Protein AF-A0A1Y4S2B9-F1 (afdb_monomer)

Secondary structure (DSSP, 8-state):
------------PPPPSS---S-SSGGGSPPTTS--TTS-----------SS----B-SSSS--B-B-TTS-B---HHHHHHHHHHHHHHHHTS---TT--GGGGGGSS--

pLDDT: mean 74.62, std 17.74, range [35.78, 95.5]

Radius of gyration: 21.77 Å; Cα contacts (8 Å, |Δi|>4): 31; chains: 1; bounding box: 49×59×49 Å

Mean predicted aligned error: 14.31 Å

Solvent-accessible surface area (backbone atoms only — not comparable to full-atom values): 8040 Å² total; per-residue (Å²): 138,83,76,85,75,84,72,75,90,68,81,77,76,75,77,71,90,71,82,81,80,88,60,97,47,83,86,65,57,80,60,91,92,57,86,59,86,91,48,98,74,84,84,87,88,81,88,88,79,79,91,58,95,82,86,52,65,62,79,50,97,74,73,43,74,21,56,46,99,87,68,46,81,51,82,54,69,67,55,56,51,48,55,53,51,53,53,48,54,62,59,63,71,49,83,80,65,86,87,72,54,80,74,62,59,64,70,74,69,68,136

Foldseek 3Di:
DDDDDDDDPDPPLDDPPDDDDPDPDPVPPDDPVDDDPVDDDDDDDDDDDDPDDDADFPPDPPTDADADPVRDRDDDPVNVCVVVVVVCVVVVSPDPDPPDDPVVVVVVDDD

Structure (mmCIF, N/CA/C/O backbone):
data_AF-A0A1Y4S2B9-F1
#
_entry.id   AF-A0A1Y4S2B9-F1
#
loop_
_atom_site.group_PDB
_atom_site.id
_atom_site.type_symbol
_atom_site.label_atom_id
_atom_site.label_alt_id
_atom_site.label_comp_id
_atom_site.label_asym_id
_atom_site.label_entity_id
_atom_site.label_seq_id
_atom_site.pdbx_PDB_ins_code
_atom_site.Cartn_x
_atom_site.Cartn_y
_atom_site.Cartn_z
_atom_site.occupancy
_atom_site.B_iso_or_equiv
_atom_site.auth_seq_id
_atom_site.auth_comp_id
_atom_site.auth_asym_id
_atom_site.auth_atom_id
_atom_site.pdbx_PDB_model_num
ATOM 1 N N . MET A 1 1 ? 25.518 34.462 19.217 1.00 42.25 1 MET A N 1
ATOM 2 C CA . MET A 1 1 ? 24.514 34.157 18.175 1.00 42.25 1 MET A CA 1
ATOM 3 C C . MET A 1 1 ? 24.950 32.880 17.486 1.00 42.25 1 MET A C 1
ATOM 5 O O . MET A 1 1 ? 25.714 32.924 16.532 1.00 42.25 1 MET A O 1
ATOM 9 N N . GLU A 1 2 ? 24.566 31.741 18.050 1.00 49.06 2 GLU A N 1
ATOM 10 C CA . GLU A 1 2 ? 24.946 30.425 17.543 1.00 49.06 2 GLU A CA 1
ATOM 11 C C . GLU A 1 2 ? 23.829 29.959 16.605 1.00 49.06 2 GLU A C 1
ATOM 13 O O . GLU A 1 2 ? 22.688 29.759 17.018 1.00 49.06 2 GLU A O 1
ATOM 18 N N . GLY A 1 3 ? 24.124 29.967 15.304 1.00 51.44 3 GLY A N 1
ATOM 19 C CA . GLY A 1 3 ? 23.150 29.717 14.250 1.00 51.44 3 GLY A CA 1
ATOM 20 C C . GLY A 1 3 ? 22.665 28.272 14.276 1.00 51.44 3 GLY A C 1
ATOM 21 O O . GLY A 1 3 ? 23.464 27.341 14.196 1.00 51.44 3 GLY A O 1
ATOM 22 N N . ASN A 1 4 ? 21.345 28.104 14.349 1.00 52.84 4 ASN A N 1
ATOM 23 C CA . ASN A 1 4 ? 20.654 26.825 14.229 1.00 52.84 4 ASN A CA 1
ATOM 24 C C . ASN A 1 4 ? 21.011 26.172 12.882 1.00 52.84 4 ASN A C 1
ATOM 26 O O . ASN A 1 4 ? 20.459 26.513 11.834 1.00 52.84 4 ASN A O 1
ATOM 30 N N . LYS A 1 5 ? 21.979 25.251 12.891 1.00 60.34 5 LYS A N 1
ATOM 31 C CA . LYS A 1 5 ? 22.381 24.500 11.701 1.00 60.34 5 LYS A CA 1
ATOM 32 C C . LYS A 1 5 ? 21.291 23.469 11.420 1.00 60.34 5 LYS A C 1
ATOM 34 O O . LYS A 1 5 ? 21.213 22.446 12.096 1.00 60.34 5 LYS A O 1
ATOM 39 N N . ALA A 1 6 ? 20.440 23.751 10.437 1.00 54.84 6 ALA A N 1
ATOM 40 C CA . ALA A 1 6 ? 19.442 22.808 9.956 1.00 54.84 6 ALA A CA 1
ATOM 41 C C . ALA A 1 6 ? 20.143 21.518 9.494 1.00 54.84 6 ALA A C 1
ATOM 43 O O . ALA A 1 6 ? 20.835 21.497 8.478 1.00 54.84 6 ALA A O 1
ATOM 44 N N . ARG A 1 7 ? 20.002 20.440 10.270 1.00 56.47 7 ARG A N 1
ATOM 45 C CA . ARG A 1 7 ? 20.363 19.088 9.840 1.00 56.47 7 ARG A CA 1
ATOM 46 C C . ARG A 1 7 ? 19.114 18.479 9.230 1.00 56.47 7 ARG A C 1
ATOM 48 O O . ARG A 1 7 ? 18.169 18.188 9.955 1.00 56.47 7 ARG A O 1
ATOM 55 N N . ALA A 1 8 ? 19.096 18.308 7.911 1.00 52.16 8 ALA A N 1
ATOM 56 C CA . ALA A 1 8 ? 18.088 17.461 7.292 1.00 52.16 8 ALA A CA 1
ATOM 57 C C . ALA A 1 8 ? 18.306 16.026 7.820 1.00 52.16 8 ALA A C 1
ATOM 59 O O . ALA A 1 8 ? 19.395 15.486 7.630 1.00 52.16 8 ALA A O 1
ATOM 60 N N . PRO A 1 9 ? 17.325 15.408 8.502 1.00 57.53 9 PRO A N 1
ATOM 61 C CA . PRO A 1 9 ? 17.451 14.056 9.056 1.00 57.53 9 PRO A CA 1
ATOM 62 C C . PRO A 1 9 ? 17.440 12.961 7.976 1.00 57.53 9 PRO A C 1
ATOM 64 O O . PRO A 1 9 ? 17.541 11.779 8.288 1.00 57.53 9 PRO A O 1
ATOM 67 N N . TYR A 1 10 ? 17.308 13.347 6.705 1.00 52.84 10 TYR A N 1
ATOM 68 C CA . TYR A 1 10 ? 17.315 12.435 5.575 1.00 52.84 10 TYR A CA 1
ATOM 69 C C . TYR A 1 10 ? 18.746 12.156 5.115 1.00 52.84 10 TYR A C 1
ATOM 71 O O . TYR A 1 10 ? 19.434 13.033 4.592 1.00 52.84 10 TYR A O 1
ATOM 79 N N . ASN A 1 11 ? 19.167 10.899 5.266 1.00 61.03 11 ASN A N 1
ATOM 80 C CA . ASN A 1 11 ? 20.295 10.356 4.521 1.00 61.03 11 ASN A CA 1
ATOM 81 C C . ASN A 1 11 ? 19.896 10.323 3.045 1.00 61.03 11 ASN A C 1
ATOM 83 O O . ASN A 1 11 ? 19.166 9.431 2.613 1.00 61.03 11 ASN A O 1
ATOM 87 N N . PHE A 1 12 ? 20.350 11.311 2.275 1.00 64.19 12 PHE A N 1
ATOM 88 C CA . PHE A 1 12 ? 20.259 11.249 0.824 1.00 64.19 12 PHE A CA 1
ATOM 89 C C . PHE A 1 12 ? 20.989 9.988 0.370 1.00 64.19 12 PHE A C 1
ATOM 91 O O . PHE A 1 12 ? 22.204 9.872 0.528 1.00 64.19 12 PHE A O 1
ATOM 98 N N . VAL A 1 13 ? 20.237 9.024 -0.155 1.00 62.62 13 VAL A N 1
ATOM 99 C CA . VAL A 1 13 ? 20.832 7.885 -0.845 1.00 62.62 13 VAL A CA 1
ATOM 100 C C . VAL A 1 13 ? 21.452 8.463 -2.117 1.00 62.62 13 VAL A C 1
ATOM 102 O O . VAL A 1 13 ? 20.717 9.052 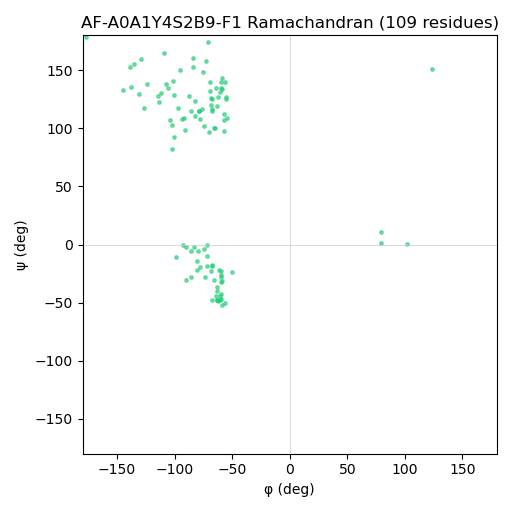-2.916 1.00 62.62 13 VAL A O 1
ATOM 105 N N . PRO A 1 14 ? 22.784 8.396 -2.293 1.00 64.81 14 PRO A N 1
ATOM 106 C CA . PRO A 1 14 ? 23.408 8.925 -3.492 1.00 64.81 14 P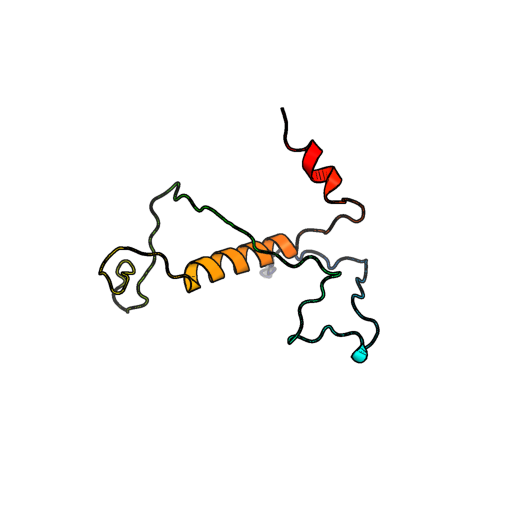RO A CA 1
ATOM 107 C C . PRO A 1 14 ? 22.833 8.197 -4.705 1.00 64.81 14 PRO A C 1
ATOM 109 O O . PRO A 1 14 ? 22.609 6.983 -4.670 1.00 64.81 14 PRO A O 1
ATOM 112 N N . PHE A 1 15 ? 22.583 8.945 -5.777 1.00 62.69 15 PHE A N 1
ATOM 113 C CA . PHE A 1 15 ? 22.226 8.334 -7.049 1.00 62.69 15 PHE A CA 1
ATOM 114 C C . PHE A 1 15 ? 23.325 7.350 -7.464 1.00 62.69 15 PHE A C 1
ATOM 116 O O . PHE A 1 15 ? 24.512 7.615 -7.282 1.00 62.69 15 PHE A O 1
ATOM 123 N N . SER A 1 16 ? 22.922 6.204 -8.015 1.00 66.88 16 SER A N 1
ATOM 124 C CA . SER A 1 16 ? 23.855 5.243 -8.606 1.00 66.88 16 SER A CA 1
ATOM 125 C C . SER A 1 16 ? 24.709 5.943 -9.666 1.00 66.88 16 SER A C 1
ATOM 127 O O . SER A 1 16 ? 24.162 6.521 -10.601 1.00 66.88 16 SER A O 1
ATOM 129 N N . GLU A 1 17 ? 26.037 5.836 -9.564 1.00 71.88 17 GLU A N 1
ATOM 130 C CA . GLU A 1 17 ? 26.972 6.326 -10.595 1.00 71.88 17 GLU A CA 1
ATOM 131 C C . GLU A 1 17 ? 26.765 5.617 -11.940 1.00 71.88 17 GLU A C 1
ATOM 133 O O . GLU A 1 17 ? 27.115 6.130 -13.002 1.00 71.88 17 GLU A O 1
ATOM 138 N N . LYS A 1 18 ? 26.166 4.423 -11.907 1.00 76.88 18 LYS A N 1
ATOM 139 C CA . LYS A 1 18 ? 25.817 3.673 -13.104 1.00 76.88 18 LYS A CA 1
ATOM 140 C C . LYS A 1 18 ? 24.492 4.180 -13.663 1.00 76.88 18 LYS A C 1
ATOM 142 O O . LYS A 1 18 ? 23.435 3.917 -13.085 1.00 76.88 18 LYS A O 1
ATOM 147 N N . LEU A 1 19 ? 24.567 4.841 -14.815 1.00 72.38 19 LEU A N 1
ATOM 148 C CA . LEU A 1 19 ? 23.406 5.149 -15.638 1.00 72.38 19 LEU A CA 1
ATOM 149 C C . LEU A 1 19 ? 22.850 3.841 -16.220 1.00 72.38 19 LEU A C 1
ATOM 151 O O . LEU A 1 19 ? 23.553 3.106 -16.914 1.00 72.38 19 LEU A O 1
ATOM 155 N N . LEU A 1 20 ? 21.592 3.534 -15.909 1.00 73.25 20 LEU A N 1
ATOM 156 C CA . LEU A 1 20 ? 20.870 2.406 -16.492 1.00 73.25 20 LEU A CA 1
ATOM 157 C C . LEU A 1 20 ? 19.952 2.943 -17.588 1.00 73.25 20 LEU A C 1
ATOM 159 O O . LEU A 1 20 ? 18.822 3.347 -17.316 1.00 73.25 20 LEU A O 1
ATOM 163 N N . ILE A 1 21 ? 20.451 2.964 -18.824 1.00 78.44 21 ILE A N 1
ATOM 164 C CA . ILE A 1 21 ? 19.625 3.268 -19.993 1.00 78.44 21 ILE A CA 1
ATOM 165 C C . ILE A 1 21 ? 18.846 2.001 -20.339 1.00 78.44 21 ILE A C 1
ATOM 167 O O . ILE A 1 21 ? 19.432 0.960 -20.629 1.00 78.44 21 ILE A O 1
ATOM 171 N N . ARG A 1 22 ? 17.517 2.066 -20.215 1.00 72.69 22 ARG A N 1
ATOM 172 C CA . ARG A 1 22 ? 16.632 0.930 -20.513 1.00 72.69 22 ARG A CA 1
ATOM 173 C C . ARG A 1 22 ? 16.176 0.908 -21.973 1.00 72.69 22 ARG A C 1
ATOM 175 O O . ARG A 1 22 ? 15.945 -0.174 -22.493 1.00 72.69 22 ARG A O 1
ATOM 182 N N . TYR A 1 23 ? 16.052 2.082 -22.591 1.00 82.69 23 TYR A N 1
ATOM 183 C CA . TYR A 1 23 ? 15.652 2.286 -23.984 1.00 82.69 23 TYR A CA 1
ATOM 184 C C . TYR A 1 23 ? 16.436 3.484 -24.523 1.00 82.69 23 TYR A C 1
ATOM 186 O O . TYR A 1 23 ? 16.511 4.507 -23.836 1.00 82.69 23 TYR A O 1
ATOM 194 N N . GLU A 1 24 ? 17.018 3.361 -25.712 1.00 82.06 24 GLU A N 1
ATOM 195 C CA . GLU A 1 24 ? 17.831 4.416 -26.337 1.00 82.06 24 GLU A CA 1
ATOM 196 C C . GLU A 1 24 ? 16.950 5.405 -27.113 1.00 82.06 24 GLU A C 1
ATOM 198 O O . GLU A 1 24 ? 17.280 6.585 -27.247 1.00 82.06 24 GLU A O 1
ATOM 203 N N . THR A 1 25 ? 15.794 4.944 -27.607 1.00 86.88 25 THR A N 1
ATOM 204 C CA . THR A 1 25 ? 14.890 5.762 -28.426 1.00 86.88 25 THR A CA 1
ATOM 205 C C . THR A 1 25 ? 13.418 5.630 -28.014 1.00 86.88 25 THR A C 1
ATOM 207 O O . THR A 1 25 ? 13.003 4.595 -27.491 1.00 86.88 25 THR A O 1
ATOM 210 N N . PRO A 1 26 ? 1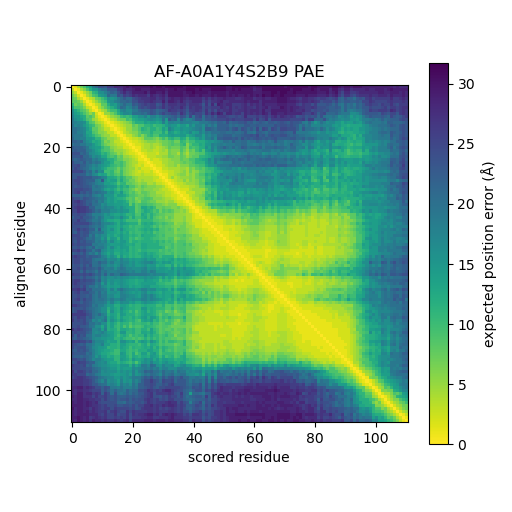2.566 6.641 -28.289 1.00 78.88 26 PRO A N 1
ATOM 211 C CA . PRO A 1 26 ? 11.131 6.558 -28.001 1.00 78.88 26 PRO A CA 1
ATOM 212 C C . PRO A 1 26 ? 10.409 5.412 -28.725 1.00 78.88 26 PRO A C 1
ATOM 214 O O . PRO A 1 26 ? 9.388 4.934 -28.242 1.00 78.88 26 PRO A O 1
ATOM 217 N N . GLY A 1 27 ? 10.925 4.970 -29.878 1.00 82.69 27 GLY A N 1
ATOM 218 C CA . GLY A 1 27 ? 10.358 3.855 -30.644 1.00 82.69 27 GLY A CA 1
ATOM 219 C C . GLY A 1 27 ? 10.576 2.484 -29.996 1.00 82.69 27 GLY A C 1
ATOM 220 O O . GLY A 1 27 ? 9.848 1.548 -30.312 1.00 82.69 27 GLY A O 1
ATOM 221 N N . GLU A 1 28 ? 11.536 2.374 -29.075 1.00 83.69 28 GLU A N 1
ATOM 222 C CA . GLU A 1 28 ? 11.817 1.157 -28.300 1.00 83.69 28 GLU A CA 1
ATOM 223 C C . GLU A 1 28 ? 10.949 1.039 -27.042 1.00 83.69 28 GLU A C 1
ATOM 225 O O . GLU A 1 28 ? 10.995 0.017 -26.354 1.00 83.69 28 GLU A O 1
ATOM 230 N N . LEU A 1 29 ? 10.148 2.065 -26.727 1.00 81.75 29 LEU A N 1
ATOM 231 C CA . LEU A 1 29 ? 9.245 2.011 -25.586 1.00 81.75 29 LEU A CA 1
ATOM 232 C C . LEU A 1 29 ? 8.221 0.883 -25.792 1.00 81.75 29 LEU A C 1
ATOM 234 O O . LEU A 1 29 ? 7.536 0.846 -26.820 1.00 81.75 29 LEU A O 1
ATOM 238 N N . PRO A 1 30 ? 8.077 -0.033 -24.819 1.00 81.62 30 PRO A N 1
ATOM 239 C CA . PRO A 1 30 ? 7.139 -1.131 -24.939 1.00 81.62 30 PRO A CA 1
ATOM 240 C C . PRO A 1 30 ? 5.720 -0.579 -25.008 1.00 81.62 30 PRO A C 1
ATOM 242 O O . PRO A 1 30 ? 5.326 0.294 -24.229 1.00 81.62 30 PRO A O 1
ATOM 245 N N . ARG A 1 31 ? 4.927 -1.110 -25.937 1.00 79.94 31 ARG A N 1
ATOM 246 C CA . ARG A 1 31 ? 3.524 -0.726 -26.039 1.00 79.94 31 ARG A CA 1
ATOM 247 C C . ARG A 1 31 ? 2.756 -1.261 -24.830 1.00 79.94 31 ARG A C 1
ATOM 249 O O . ARG A 1 31 ? 2.847 -2.440 -24.507 1.00 79.94 31 ARG A O 1
ATOM 256 N N . HIS A 1 32 ? 1.951 -0.411 -24.197 1.00 80.12 32 HIS A N 1
ATOM 257 C CA . HIS A 1 32 ? 1.155 -0.789 -23.023 1.00 80.12 32 HIS A CA 1
ATOM 258 C C . HIS A 1 32 ? -0.032 -1.716 -23.343 1.00 80.12 32 HIS A C 1
ATOM 260 O O . HIS A 1 32 ? -0.657 -2.236 -22.425 1.00 80.12 32 HIS A O 1
ATOM 266 N N . ASP A 1 33 ? -0.356 -1.917 -24.626 1.00 84.50 33 ASP A N 1
ATOM 267 C CA . ASP A 1 33 ? -1.465 -2.760 -25.090 1.00 84.50 33 ASP A CA 1
ATOM 268 C C . ASP A 1 33 ? -1.066 -4.223 -25.330 1.00 84.50 33 ASP A C 1
ATOM 270 O O . ASP A 1 33 ? -1.912 -5.034 -25.710 1.00 84.50 33 ASP A O 1
ATOM 274 N N . ARG A 1 34 ? 0.215 -4.577 -25.150 1.00 79.94 34 ARG A N 1
ATOM 275 C CA . ARG A 1 34 ? 0.724 -5.923 -25.428 1.00 79.94 34 ARG A CA 1
ATOM 276 C C . ARG A 1 34 ? 1.672 -6.395 -24.341 1.00 79.94 34 ARG A C 1
ATOM 278 O O . ARG A 1 34 ? 2.575 -5.679 -23.924 1.00 79.94 34 ARG A O 1
ATOM 285 N N . ILE A 1 35 ? 1.478 -7.643 -23.934 1.00 80.25 35 ILE A N 1
ATOM 286 C CA . ILE A 1 35 ? 2.426 -8.356 -23.087 1.00 80.25 35 ILE A CA 1
ATOM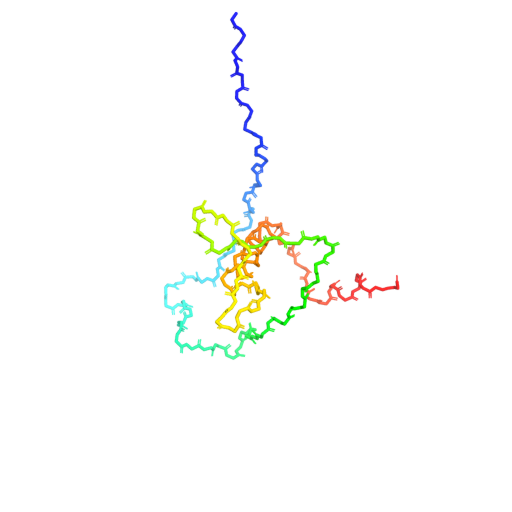 287 C C . ILE A 1 35 ? 3.526 -8.904 -23.995 1.00 80.25 35 ILE A C 1
ATOM 289 O O . ILE A 1 35 ? 3.235 -9.627 -24.947 1.00 80.25 35 ILE A O 1
ATOM 293 N N . ASP A 1 36 ? 4.775 -8.545 -23.711 1.00 80.06 36 ASP A N 1
ATOM 294 C CA . ASP A 1 36 ? 5.935 -9.106 -24.398 1.00 80.06 36 ASP A CA 1
ATOM 295 C C . ASP A 1 36 ? 6.246 -10.498 -23.813 1.00 80.06 36 ASP A C 1
ATOM 297 O O . ASP A 1 36 ? 6.606 -10.587 -22.634 1.00 80.06 36 ASP A O 1
ATOM 301 N N . PRO A 1 37 ? 6.110 -11.588 -24.592 1.00 80.88 37 PRO A N 1
ATOM 302 C CA . PRO A 1 37 ? 6.377 -12.942 -24.112 1.00 80.88 37 PRO A CA 1
ATOM 303 C C . PRO A 1 37 ? 7.861 -13.196 -23.805 1.00 80.88 37 PRO A C 1
ATOM 305 O O . PRO A 1 37 ? 8.170 -14.158 -23.104 1.00 80.88 37 PRO A O 1
ATOM 308 N N . ALA A 1 38 ? 8.779 -12.364 -24.311 1.00 81.00 38 ALA A N 1
ATOM 309 C CA . ALA A 1 38 ? 10.200 -12.438 -23.979 1.00 81.00 38 ALA A CA 1
ATOM 310 C C . ALA A 1 38 ? 10.529 -11.769 -22.632 1.00 81.00 38 ALA A C 1
ATOM 312 O O . ALA A 1 38 ? 11.611 -11.990 -22.083 1.00 81.00 38 ALA A O 1
ATOM 313 N N . LEU A 1 39 ? 9.609 -10.968 -22.080 1.00 76.19 39 LEU A N 1
ATOM 314 C CA . LEU A 1 39 ? 9.748 -10.354 -20.764 1.00 76.19 39 LEU A CA 1
ATOM 315 C C . LEU A 1 39 ? 9.058 -11.193 -19.690 1.00 76.19 39 LEU A C 1
ATOM 317 O O . LEU A 1 39 ? 8.044 -11.854 -19.911 1.00 76.19 39 LEU A O 1
ATOM 321 N N . HIS A 1 40 ? 9.594 -11.125 -18.474 1.00 72.69 40 HIS A N 1
ATOM 322 C CA . HIS A 1 40 ? 9.003 -11.794 -17.323 1.00 72.69 40 HIS A CA 1
ATOM 323 C C . HIS A 1 40 ? 7.697 -11.105 -16.918 1.00 72.69 40 HIS A C 1
ATOM 325 O O . HIS A 1 40 ? 7.700 -10.107 -16.199 1.00 72.69 40 HIS A O 1
ATOM 331 N N . SER A 1 41 ? 6.588 -11.664 -17.388 1.00 77.69 41 SER A N 1
ATOM 332 C CA . SER A 1 41 ? 5.233 -11.309 -16.977 1.00 77.69 41 SER A CA 1
ATOM 333 C C . SER A 1 41 ? 4.674 -12.436 -16.116 1.00 77.69 41 SER A C 1
ATOM 335 O O . SER A 1 41 ? 4.894 -13.610 -16.412 1.00 77.69 41 SER A O 1
ATOM 337 N N . GLY A 1 42 ? 3.978 -12.100 -15.034 1.00 78.00 42 GLY A N 1
ATOM 338 C CA . GLY A 1 42 ? 3.464 -13.099 -14.105 1.00 78.00 42 GLY A CA 1
ATOM 339 C C . GLY A 1 42 ? 2.645 -12.494 -12.976 1.00 78.00 42 GLY A C 1
ATOM 340 O O . GLY A 1 42 ? 2.47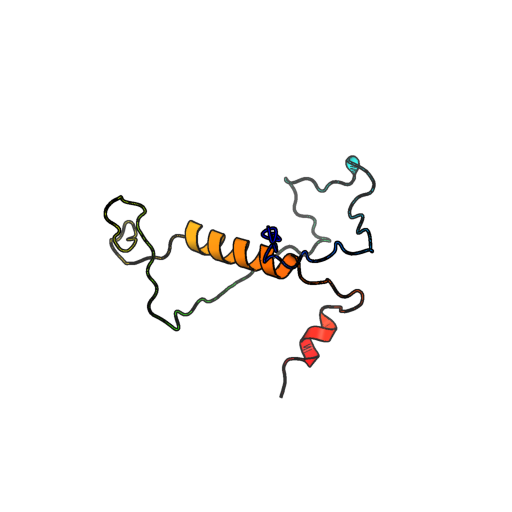8 -11.278 -12.887 1.00 78.00 42 GLY A O 1
ATOM 341 N N . GLU A 1 43 ? 2.138 -13.368 -12.116 1.00 83.25 43 GLU A N 1
ATOM 342 C CA . GLU A 1 43 ? 1.411 -13.007 -10.905 1.00 83.25 43 GLU A CA 1
ATOM 343 C C . GLU A 1 43 ? 2.332 -13.145 -9.689 1.00 83.25 43 GLU A C 1
ATOM 345 O O . GLU A 1 43 ? 3.120 -14.088 -9.594 1.00 83.25 43 GLU A O 1
ATOM 350 N N . ILE A 1 44 ? 2.228 -12.206 -8.748 1.00 80.12 44 ILE A N 1
ATOM 351 C CA . ILE A 1 44 ? 2.848 -12.334 -7.430 1.00 80.12 44 ILE A CA 1
ATOM 352 C C . ILE A 1 44 ? 1.729 -12.668 -6.453 1.00 80.12 44 ILE A C 1
ATOM 354 O O . ILE A 1 44 ? 0.913 -11.810 -6.121 1.00 80.12 44 ILE A O 1
ATOM 358 N N . GLN A 1 45 ? 1.698 -13.918 -6.004 1.00 86.19 45 GLN A N 1
ATOM 359 C CA . GLN A 1 45 ? 0.767 -14.367 -4.977 1.00 86.19 45 GLN A CA 1
ATOM 360 C C . GLN A 1 45 ? 1.386 -14.112 -3.603 1.00 86.19 45 GLN A C 1
ATOM 362 O O . GLN A 1 45 ? 2.532 -14.487 -3.351 1.00 86.19 45 GLN A O 1
ATOM 367 N N . VAL A 1 46 ? 0.642 -13.434 -2.731 1.00 81.06 46 VAL A N 1
ATOM 368 C CA . VAL A 1 46 ? 1.105 -13.047 -1.395 1.00 81.06 46 VAL A CA 1
ATOM 369 C C . VAL A 1 46 ? 0.047 -13.437 -0.376 1.00 81.06 46 VAL A C 1
ATOM 371 O O . VAL A 1 46 ? -1.119 -13.078 -0.522 1.00 81.06 46 VAL A O 1
ATOM 374 N N . GLU A 1 47 ? 0.472 -14.130 0.673 1.00 89.50 47 GLU A N 1
ATOM 375 C CA . GLU A 1 47 ? -0.335 -14.383 1.861 1.00 89.50 47 GLU A CA 1
ATOM 376 C C . GLU A 1 47 ? 0.086 -13.400 2.959 1.00 89.50 47 GLU A C 1
ATOM 378 O O . GLU A 1 47 ? 1.274 -13.237 3.243 1.00 89.50 47 GLU A O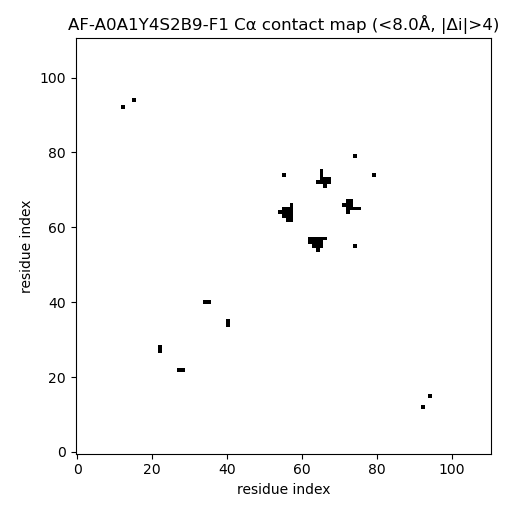 1
ATOM 383 N N . LEU A 1 48 ? -0.885 -12.704 3.550 1.00 87.00 48 LEU A N 1
ATOM 384 C CA . LEU A 1 48 ? -0.649 -11.696 4.581 1.00 87.00 48 LEU A CA 1
ATOM 385 C C . LEU A 1 48 ? -1.244 -12.179 5.901 1.00 87.00 48 LEU A C 1
ATOM 387 O O . LEU A 1 48 ? -2.448 -12.414 5.994 1.00 87.00 48 LEU A O 1
ATOM 391 N N . LYS A 1 49 ? -0.405 -12.269 6.934 1.00 92.19 49 LYS A N 1
ATOM 392 C CA . LYS A 1 49 ? -0.816 -12.591 8.302 1.00 92.19 49 LYS A CA 1
ATOM 393 C C . LYS A 1 49 ? -0.628 -11.375 9.203 1.00 92.19 49 LYS A C 1
ATOM 395 O O . LYS A 1 49 ? 0.436 -10.763 9.225 1.00 92.19 49 LYS A O 1
ATOM 400 N N . ALA A 1 50 ? -1.663 -11.041 9.964 1.00 91.44 50 ALA A N 1
ATOM 401 C CA . ALA A 1 50 ? -1.580 -10.030 11.006 1.00 91.44 50 ALA A CA 1
ATOM 402 C C . ALA A 1 50 ? -0.888 -10.622 12.247 1.00 91.44 50 ALA A C 1
ATOM 404 O O . ALA A 1 50 ? -1.469 -11.453 12.941 1.00 91.44 50 ALA A O 1
ATOM 405 N N . GLU A 1 51 ? 0.354 -10.211 12.518 1.00 95.31 51 GLU A N 1
ATOM 406 C CA . GLU A 1 51 ? 1.069 -10.579 13.757 1.00 95.31 51 GLU A CA 1
ATOM 407 C C . GLU A 1 51 ? 0.647 -9.710 14.953 1.00 95.31 51 GLU A C 1
ATOM 409 O O . GLU A 1 51 ? 0.791 -10.100 16.109 1.00 95.31 51 GLU A O 1
ATOM 414 N N . THR A 1 52 ? 0.094 -8.529 14.680 1.00 95.50 52 THR A N 1
ATOM 415 C CA . THR A 1 52 ? -0.473 -7.609 15.669 1.00 95.50 52 THR A CA 1
ATOM 416 C C . THR A 1 52 ? -1.881 -7.191 15.244 1.00 95.50 52 THR A C 1
ATOM 418 O O . THR A 1 52 ? -2.222 -7.322 14.065 1.00 95.50 52 THR A O 1
ATOM 421 N N . PRO A 1 53 ? -2.730 -6.694 16.165 1.00 93.00 53 PRO A N 1
ATOM 422 C CA . PRO A 1 53 ? -4.043 -6.171 15.797 1.00 93.00 53 PRO A CA 1
ATOM 423 C C .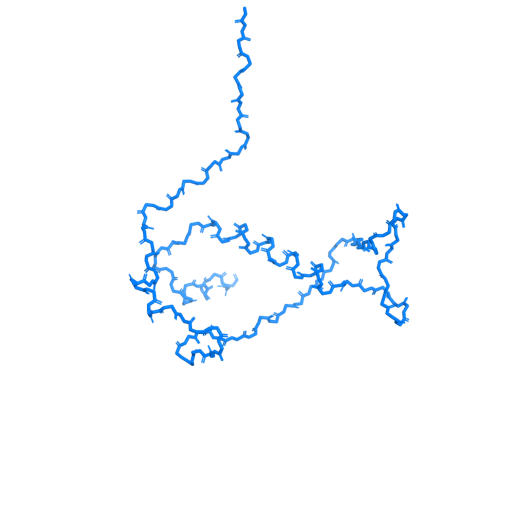 PRO A 1 53 ? -3.930 -5.072 14.730 1.00 93.00 53 PRO A C 1
ATOM 425 O O . PRO A 1 53 ? -3.218 -4.087 14.919 1.00 93.00 53 PRO A O 1
ATOM 428 N N . VAL A 1 54 ? -4.643 -5.244 13.614 1.00 91.94 54 VAL A N 1
ATOM 429 C CA . VAL A 1 54 ? -4.656 -4.302 12.486 1.00 91.94 54 VAL A CA 1
ATOM 430 C C . VAL A 1 54 ? -5.970 -3.531 12.481 1.00 91.94 54 VAL A C 1
ATOM 432 O O . VAL A 1 54 ? -7.043 -4.120 12.598 1.00 91.94 54 VAL A O 1
ATOM 435 N N . PHE A 1 55 ? -5.884 -2.216 12.296 1.00 92.88 55 PHE A N 1
ATOM 436 C CA . PHE A 1 55 ? -7.033 -1.340 12.095 1.00 92.88 55 PHE A CA 1
ATOM 437 C C . PHE A 1 55 ? -6.994 -0.741 10.688 1.00 92.88 55 PHE A C 1
ATOM 439 O O . PHE A 1 55 ? -5.987 -0.161 10.283 1.00 92.88 55 PHE A O 1
ATOM 446 N N . VAL A 1 56 ? -8.101 -0.866 9.953 1.00 93.12 56 VAL A N 1
ATOM 447 C CA . VAL A 1 56 ? -8.295 -0.240 8.639 1.00 93.12 56 VAL A CA 1
ATOM 448 C C . VAL A 1 56 ? -9.590 0.559 8.681 1.00 93.12 56 VAL A C 1
ATOM 450 O O . VAL A 1 56 ? -10.653 -0.022 8.890 1.00 93.12 56 VAL A O 1
ATOM 453 N N . SER A 1 57 ? -9.487 1.877 8.500 1.00 92.06 57 SER A N 1
ATOM 454 C CA . SER A 1 57 ? -10.632 2.790 8.534 1.00 92.06 57 SER A CA 1
ATOM 455 C C . SER A 1 57 ? -11.481 2.697 7.265 1.00 92.06 57 SER A C 1
ATOM 457 O O . SER A 1 57 ? -10.967 2.466 6.169 1.00 92.06 57 SER A O 1
ATOM 459 N N . ASP A 1 58 ? -12.779 2.934 7.420 1.00 91.06 58 ASP A N 1
ATOM 460 C CA . ASP A 1 58 ? -13.745 3.157 6.342 1.00 91.06 58 ASP A CA 1
ATOM 461 C C . ASP A 1 58 ? -13.646 4.536 5.656 1.00 91.06 58 ASP A C 1
ATOM 463 O O . ASP A 1 58 ? -14.344 4.789 4.672 1.00 91.06 58 ASP A O 1
ATOM 467 N N . GLY A 1 59 ? -12.761 5.415 6.135 1.00 87.75 59 GLY A N 1
ATOM 468 C CA . GLY A 1 59 ? -12.532 6.745 5.572 1.00 87.75 59 GLY A CA 1
ATOM 469 C C . GLY A 1 59 ? -13.569 7.796 5.975 1.00 87.75 59 GLY A C 1
ATOM 470 O O . GLY A 1 59 ? -13.572 8.877 5.386 1.00 87.75 59 GLY A O 1
ATOM 471 N N . GLN A 1 60 ? -14.441 7.504 6.946 1.00 89.75 60 GLN A N 1
ATOM 472 C CA . GLN A 1 60 ? -15.408 8.468 7.473 1.00 89.75 60 GLN A CA 1
ATOM 473 C C . GLN A 1 60 ? -14.799 9.364 8.571 1.00 89.75 60 GLN A C 1
ATOM 475 O O . GLN A 1 60 ? -13.772 9.013 9.156 1.00 89.75 60 GLN A O 1
ATOM 480 N N . PRO A 1 61 ? -15.411 10.531 8.869 1.00 87.88 61 PRO A N 1
ATOM 481 C CA . PRO A 1 61 ? -14.926 11.443 9.909 1.00 87.88 61 PRO A CA 1
ATOM 482 C C . PRO A 1 61 ? -14.871 10.824 11.313 1.00 87.88 61 PRO A C 1
ATOM 484 O O . PRO A 1 61 ? -14.003 11.196 12.098 1.00 87.88 61 PRO A O 1
ATOM 487 N N . ASP A 1 62 ? -15.786 9.897 11.614 1.00 90.00 62 ASP A N 1
ATOM 488 C CA . ASP A 1 62 ? -15.739 9.041 12.801 1.00 90.00 62 ASP A CA 1
ATOM 489 C C . ASP A 1 62 ? -15.254 7.646 12.374 1.00 90.00 62 ASP A C 1
ATOM 491 O O . ASP A 1 62 ? -15.997 6.918 11.710 1.00 90.00 62 ASP A O 1
ATOM 495 N N . PRO A 1 63 ? -13.981 7.300 12.630 1.00 85.56 63 PRO A N 1
ATOM 496 C CA . PRO A 1 63 ? -13.349 6.168 11.978 1.00 85.56 63 PRO A CA 1
ATOM 497 C C . PRO A 1 63 ? -13.817 4.841 12.581 1.00 85.56 63 PRO A C 1
ATOM 499 O O . PRO A 1 63 ? -13.496 4.495 13.721 1.00 85.56 63 PRO A O 1
ATOM 502 N N . HIS A 1 64 ? -14.476 4.029 11.760 1.00 91.06 64 HIS A N 1
ATOM 503 C CA . HIS A 1 64 ? -14.797 2.641 12.080 1.00 91.06 64 HIS A CA 1
ATOM 504 C C . HIS A 1 64 ? -13.974 1.665 11.239 1.00 91.06 64 HIS A C 1
ATOM 506 O O . HIS A 1 64 ? -13.358 2.036 10.241 1.00 91.06 64 HIS A O 1
ATOM 512 N N . PHE A 1 65 ? -13.952 0.394 11.652 1.00 93.62 65 PHE A N 1
ATOM 513 C CA . PHE A 1 65 ? -13.372 -0.669 10.834 1.00 93.62 65 PHE A CA 1
ATOM 514 C C . PHE A 1 65 ? -14.104 -0.763 9.494 1.00 93.62 65 PHE A C 1
ATOM 516 O O . PHE A 1 65 ? -15.336 -0.820 9.464 1.00 93.62 65 PHE A O 1
ATOM 523 N N . PHE A 1 66 ? -13.344 -0.871 8.407 1.00 93.50 66 PHE A N 1
ATOM 524 C CA . PHE A 1 66 ? -13.893 -1.099 7.079 1.00 93.50 66 PHE A CA 1
ATOM 525 C C . PHE A 1 66 ? -14.710 -2.398 7.034 1.00 93.50 66 PHE A C 1
ATOM 527 O O . PHE A 1 66 ? -14.268 -3.455 7.504 1.00 93.50 66 PHE A O 1
ATOM 534 N N . ARG A 1 67 ? -15.898 -2.319 6.429 1.00 93.12 67 ARG A N 1
ATOM 535 C CA . ARG A 1 67 ? -16.788 -3.460 6.206 1.00 93.12 67 ARG A CA 1
ATOM 536 C C . ARG A 1 67 ? -17.127 -3.598 4.730 1.00 93.12 67 ARG A C 1
ATOM 538 O O . ARG A 1 67 ? -17.380 -2.601 4.055 1.00 93.12 67 ARG A O 1
ATOM 545 N N . GLY A 1 68 ? -17.130 -4.834 4.244 1.00 89.94 68 GLY A N 1
ATOM 546 C CA . GLY A 1 68 ? -17.572 -5.147 2.891 1.00 89.94 68 GLY A CA 1
ATOM 547 C C . GLY A 1 68 ? -19.091 -5.005 2.715 1.00 89.94 68 GLY A C 1
ATOM 548 O O . GLY A 1 68 ? -19.817 -4.790 3.690 1.00 89.94 68 GLY A O 1
ATOM 549 N N . PRO A 1 69 ? -19.604 -5.161 1.480 1.00 89.19 69 PRO A N 1
ATOM 550 C CA . PRO A 1 69 ? -21.045 -5.148 1.197 1.00 89.19 69 PRO A CA 1
ATOM 551 C C . PRO A 1 69 ? -21.843 -6.236 1.938 1.00 89.19 69 PRO A C 1
ATOM 553 O O . PRO A 1 69 ? -23.045 -6.106 2.136 1.00 89.19 69 PRO A O 1
ATOM 556 N N . ASP A 1 70 ? -21.168 -7.306 2.343 1.00 91.56 70 ASP A N 1
ATOM 557 C CA . ASP A 1 70 ? -21.667 -8.416 3.159 1.00 91.56 70 ASP A CA 1
ATOM 558 C C . ASP A 1 70 ? -21.642 -8.117 4.673 1.00 91.56 70 ASP A C 1
ATOM 560 O O . ASP A 1 70 ? -22.059 -8.947 5.480 1.00 91.56 70 ASP A O 1
ATOM 564 N N . GLY A 1 71 ? -21.147 -6.943 5.074 1.00 89.38 71 GLY A N 1
ATOM 565 C CA . GLY A 1 71 ? -21.049 -6.502 6.464 1.00 89.38 71 GLY A CA 1
ATOM 566 C C . GLY A 1 71 ? -19.863 -7.080 7.241 1.00 89.38 71 GLY A C 1
ATOM 567 O O . GLY A 1 71 ? -19.716 -6.760 8.424 1.00 89.38 71 GLY A O 1
ATOM 568 N N . THR A 1 72 ? -19.010 -7.896 6.614 1.00 92.12 72 THR A N 1
ATOM 569 C CA . THR A 1 72 ? -17.843 -8.497 7.277 1.00 92.12 72 THR A CA 1
ATOM 570 C C . THR A 1 72 ? -16.650 -7.542 7.286 1.00 92.12 72 THR A C 1
ATOM 572 O O . THR A 1 72 ? -16.530 -6.668 6.427 1.00 92.12 72 THR A O 1
ATOM 575 N N . TYR A 1 73 ? -15.759 -7.682 8.273 1.00 92.44 73 TYR A N 1
ATOM 576 C CA . TYR A 1 73 ? -14.525 -6.896 8.330 1.00 92.44 73 TYR A CA 1
ATOM 577 C C . TYR A 1 73 ? -13.578 -7.311 7.210 1.00 92.44 73 TYR A C 1
ATOM 579 O O . TYR A 1 73 ? -13.241 -8.488 7.083 1.00 92.44 73 TYR A O 1
ATOM 587 N N . GLN A 1 74 ? -13.138 -6.341 6.415 1.00 92.31 74 GLN A N 1
ATOM 588 C CA . GLN A 1 74 ? -12.310 -6.598 5.241 1.00 92.31 74 GLN A CA 1
ATOM 589 C C . GLN A 1 74 ? -11.204 -5.557 5.123 1.00 92.31 74 GLN A C 1
ATOM 591 O O . GLN A 1 74 ? -11.346 -4.417 5.557 1.00 92.31 74 GLN A O 1
ATOM 596 N N . ILE A 1 75 ? -10.099 -5.948 4.493 1.00 92.88 75 ILE A N 1
ATOM 597 C CA . ILE A 1 75 ? -9.057 -5.012 4.077 1.00 92.88 75 ILE A CA 1
ATOM 598 C C . ILE A 1 75 ? -9.315 -4.680 2.602 1.00 92.88 75 ILE A C 1
ATOM 600 O O . ILE A 1 75 ? -9.247 -5.582 1.764 1.00 92.88 75 ILE A O 1
ATOM 604 N N . PRO A 1 76 ? -9.593 -3.414 2.245 1.00 91.88 76 PRO A N 1
ATOM 605 C CA . PRO A 1 76 ? -9.797 -3.020 0.858 1.00 91.88 76 PRO A CA 1
ATOM 606 C C . PRO A 1 76 ? -8.572 -3.320 -0.008 1.00 91.88 76 PRO A C 1
ATOM 608 O O . PRO A 1 76 ? -7.430 -3.078 0.394 1.00 91.88 76 PRO A O 1
ATOM 611 N N . GLY A 1 77 ? -8.802 -3.737 -1.256 1.00 90.44 77 GLY A N 1
ATOM 612 C CA . GLY A 1 77 ? -7.718 -3.949 -2.223 1.00 90.44 77 GLY A CA 1
ATOM 613 C C . GLY A 1 77 ? -6.897 -2.681 -2.496 1.00 90.44 77 GLY A C 1
ATOM 614 O O . GLY A 1 77 ? -5.702 -2.763 -2.771 1.00 90.44 77 GLY A O 1
ATOM 615 N N . SER A 1 78 ? -7.498 -1.494 -2.356 1.00 91.06 78 SER A N 1
ATOM 616 C CA . SER A 1 78 ? -6.789 -0.209 -2.428 1.00 91.06 78 SER A CA 1
ATOM 617 C C . SER A 1 78 ? -5.751 -0.051 -1.313 1.00 91.06 78 SER A C 1
ATOM 619 O O . SER A 1 78 ? -4.648 0.421 -1.594 1.00 91.06 78 SER A O 1
ATOM 621 N N . THR A 1 79 ? -6.070 -0.489 -0.093 1.00 92.56 79 THR A N 1
ATOM 622 C CA . THR A 1 79 ? -5.167 -0.485 1.066 1.00 92.56 79 THR A CA 1
ATOM 623 C C . THR A 1 79 ? -4.021 -1.470 0.863 1.00 92.56 79 THR A C 1
ATOM 625 O O . THR A 1 79 ? -2.862 -1.084 1.000 1.00 92.56 79 THR A O 1
ATOM 628 N N . VAL A 1 80 ? -4.318 -2.708 0.444 1.00 92.00 80 VAL A N 1
ATOM 629 C CA . VAL A 1 80 ? -3.284 -3.719 0.142 1.00 92.00 80 VAL A CA 1
ATOM 630 C C . VAL A 1 80 ? -2.346 -3.225 -0.960 1.00 92.00 80 VAL A C 1
ATOM 632 O O . VAL A 1 80 ? -1.126 -3.272 -0.814 1.00 92.00 80 VAL A O 1
ATOM 635 N N . ARG A 1 81 ? -2.900 -2.676 -2.047 1.00 89.94 81 ARG A N 1
ATOM 636 C CA . ARG A 1 81 ? -2.112 -2.088 -3.138 1.00 89.94 81 ARG A CA 1
ATOM 637 C C . ARG A 1 81 ? -1.237 -0.934 -2.651 1.00 89.94 81 ARG A C 1
ATOM 639 O O . ARG A 1 81 ? -0.094 -0.830 -3.086 1.00 89.94 81 ARG A O 1
ATOM 646 N N . GLY A 1 82 ? -1.771 -0.064 -1.792 1.00 89.88 82 GLY A N 1
ATOM 647 C CA . GLY A 1 82 ? -1.030 1.047 -1.193 1.00 89.88 82 GLY A CA 1
ATOM 648 C C . GLY A 1 82 ? 0.175 0.554 -0.396 1.00 89.88 82 GLY A C 1
ATOM 649 O O . GLY A 1 82 ? 1.298 0.956 -0.695 1.00 89.88 82 GLY A O 1
ATOM 650 N N . LEU A 1 83 ? -0.059 -0.395 0.515 1.00 91.00 83 LEU A N 1
ATOM 651 C CA . LEU A 1 83 ? 0.971 -1.032 1.337 1.00 91.00 83 LEU A CA 1
ATOM 652 C C . LEU A 1 83 ? 2.080 -1.662 0.482 1.00 91.00 83 LEU A C 1
ATOM 654 O O . LEU A 1 83 ? 3.265 -1.409 0.700 1.00 91.00 83 LEU A O 1
ATOM 658 N N . VAL A 1 84 ? 1.704 -2.468 -0.515 1.00 89.19 84 VAL A N 1
ATOM 659 C CA . VAL A 1 84 ? 2.671 -3.138 -1.398 1.00 89.19 84 VAL A CA 1
ATOM 660 C C . VAL A 1 84 ? 3.467 -2.118 -2.208 1.00 89.19 84 VAL A C 1
ATOM 662 O O . VAL A 1 84 ? 4.689 -2.233 -2.299 1.00 89.19 84 VAL A O 1
ATOM 665 N N . ARG A 1 85 ? 2.801 -1.104 -2.775 1.00 86.25 85 ARG A N 1
ATOM 666 C CA . ARG A 1 85 ? 3.450 -0.053 -3.570 1.00 86.25 85 ARG A CA 1
ATOM 667 C C . ARG A 1 85 ? 4.468 0.726 -2.746 1.00 86.25 85 ARG A C 1
ATOM 669 O O . ARG A 1 85 ? 5.573 0.943 -3.231 1.00 86.25 85 ARG A O 1
ATOM 676 N N . GLU A 1 86 ? 4.100 1.155 -1.544 1.00 87.88 86 GLU A N 1
ATOM 677 C CA . GLU A 1 86 ? 4.980 1.935 -0.672 1.00 87.88 86 GLU A CA 1
ATOM 678 C C . GLU A 1 86 ? 6.220 1.128 -0.272 1.00 87.88 86 GLU A C 1
ATOM 680 O O . GLU A 1 86 ? 7.349 1.579 -0.476 1.00 87.88 86 GLU A O 1
ATOM 685 N N . ASN A 1 87 ? 6.026 -0.119 0.165 1.00 86.06 87 ASN A N 1
ATOM 686 C CA . ASN A 1 87 ? 7.134 -1.012 0.496 1.00 86.06 87 ASN A CA 1
ATOM 687 C C . ASN A 1 87 ? 8.041 -1.275 -0.715 1.00 86.06 87 ASN A C 1
ATOM 689 O O . ASN A 1 87 ? 9.264 -1.202 -0.594 1.00 86.06 87 ASN A O 1
ATOM 693 N N . MET A 1 88 ? 7.474 -1.529 -1.900 1.00 83.19 88 MET A N 1
ATOM 694 C CA . MET A 1 88 ? 8.268 -1.700 -3.123 1.00 83.19 88 MET A CA 1
ATOM 695 C C . MET A 1 88 ? 9.035 -0.438 -3.510 1.00 83.19 88 MET A C 1
ATOM 697 O O . MET A 1 88 ? 10.156 -0.551 -3.996 1.00 83.19 88 MET A O 1
ATOM 701 N N . GLN A 1 89 ? 8.464 0.752 -3.313 1.00 78.75 89 GLN A N 1
ATOM 702 C CA . GLN A 1 89 ? 9.163 2.006 -3.596 1.00 78.75 89 GLN A CA 1
ATOM 703 C C . GLN A 1 89 ? 10.393 2.153 -2.703 1.00 78.75 89 GLN A C 1
ATOM 705 O O . GLN A 1 89 ? 11.479 2.406 -3.216 1.00 78.75 89 GLN A O 1
ATOM 710 N N . ILE A 1 90 ? 10.248 1.913 -1.399 1.00 79.12 90 ILE A N 1
ATOM 711 C CA . ILE A 1 90 ? 11.359 1.978 -0.440 1.00 79.12 90 ILE A CA 1
ATOM 712 C C . ILE A 1 90 ? 12.435 0.938 -0.780 1.00 79.12 90 ILE A C 1
ATOM 714 O O . ILE A 1 90 ? 13.615 1.275 -0.882 1.00 79.12 90 ILE A O 1
ATOM 718 N N . LEU A 1 91 ? 12.036 -0.317 -1.010 1.00 75.12 91 LEU A N 1
ATOM 719 C CA . LEU A 1 91 ? 12.961 -1.399 -1.361 1.00 75.12 91 LEU A CA 1
ATOM 720 C C . LEU A 1 91 ? 13.622 -1.184 -2.730 1.00 75.12 91 LEU A C 1
ATOM 722 O O . LEU A 1 91 ? 14.764 -1.590 -2.930 1.00 75.12 91 LEU A O 1
ATOM 726 N N . GLY A 1 92 ? 12.938 -0.519 -3.661 1.00 71.56 92 GLY A N 1
ATOM 727 C CA . GLY A 1 92 ? 13.450 -0.199 -4.992 1.00 71.56 92 GLY A CA 1
ATOM 728 C C . GLY A 1 92 ? 14.58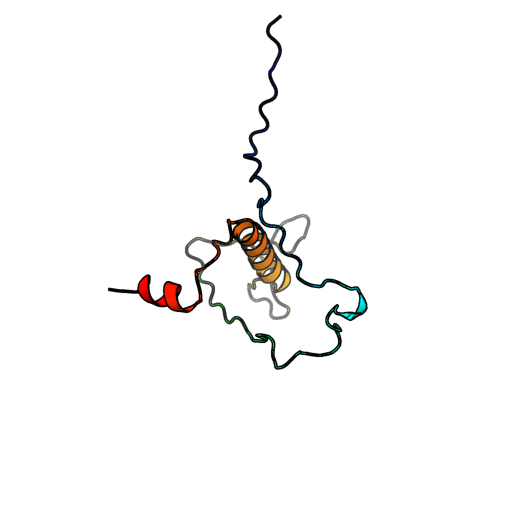4 0.828 -4.992 1.00 71.56 92 GLY A C 1
ATOM 729 O O . GLY A 1 92 ? 15.387 0.835 -5.922 1.00 71.56 92 GLY A O 1
ATOM 730 N N . PHE A 1 93 ? 14.699 1.657 -3.949 1.00 65.75 93 PHE A N 1
ATOM 731 C CA . PHE A 1 93 ? 15.834 2.574 -3.775 1.00 65.75 93 PHE A CA 1
ATOM 732 C C . PHE A 1 93 ? 17.088 1.892 -3.211 1.00 65.75 93 PHE A C 1
ATOM 734 O O . PHE A 1 93 ? 18.144 2.522 -3.114 1.00 65.75 93 PHE A O 1
ATOM 741 N N . VAL A 1 94 ? 17.007 0.612 -2.839 1.00 56.31 94 VAL A N 1
ATOM 742 C CA . VAL A 1 94 ? 18.178 -0.152 -2.404 1.00 56.31 94 VAL A CA 1
ATOM 743 C C . VAL A 1 94 ? 19.100 -0.399 -3.598 1.00 56.31 94 VAL A C 1
ATOM 745 O O . VAL A 1 94 ? 18.659 -0.700 -4.705 1.00 56.31 94 VAL A O 1
ATOM 748 N N . LEU A 1 95 ? 20.410 -0.285 -3.361 1.00 53.34 95 LEU A N 1
ATOM 749 C CA . LEU A 1 95 ? 21.445 -0.455 -4.376 1.00 53.34 95 LEU A CA 1
ATOM 750 C C . LEU A 1 95 ? 21.296 -1.810 -5.090 1.00 53.34 95 LEU A C 1
ATOM 752 O O . LEU A 1 95 ? 21.603 -2.865 -4.522 1.00 53.34 95 LEU A O 1
ATOM 756 N N . VAL A 1 96 ? 20.867 -1.779 -6.353 1.00 55.56 96 VAL A N 1
ATOM 757 C CA . VAL A 1 96 ? 20.879 -2.952 -7.232 1.00 55.56 96 VAL A CA 1
ATOM 758 C C . VAL A 1 96 ? 22.339 -3.334 -7.447 1.00 55.56 96 VAL A C 1
ATOM 760 O O . VAL A 1 96 ? 23.050 -2.696 -8.220 1.00 55.56 96 VAL A O 1
ATOM 763 N N . ARG A 1 97 ? 22.820 -4.351 -6.723 1.00 47.66 97 ARG A N 1
ATOM 764 C CA . ARG A 1 97 ? 24.192 -4.848 -6.880 1.00 47.66 97 ARG A CA 1
ATOM 765 C C . ARG A 1 97 ? 24.326 -5.495 -8.262 1.00 47.66 97 ARG A C 1
ATOM 767 O O . ARG A 1 97 ? 23.688 -6.527 -8.491 1.00 47.66 97 ARG A O 1
ATOM 774 N N . PRO A 1 98 ? 25.147 -4.944 -9.173 1.00 42.53 98 PRO A N 1
ATOM 775 C CA . PRO A 1 98 ? 25.391 -5.580 -10.458 1.00 42.53 98 PRO A CA 1
ATOM 776 C C . PRO A 1 98 ? 26.012 -6.962 -10.221 1.00 42.53 98 PRO A C 1
ATOM 778 O O . PRO A 1 98 ? 26.950 -7.087 -9.437 1.00 42.53 98 PRO A O 1
ATOM 781 N N . GLY A 1 99 ? 25.480 -7.999 -10.870 1.00 52.28 99 GLY A N 1
ATOM 782 C CA . GLY A 1 99 ? 26.048 -9.353 -10.827 1.00 52.28 99 GLY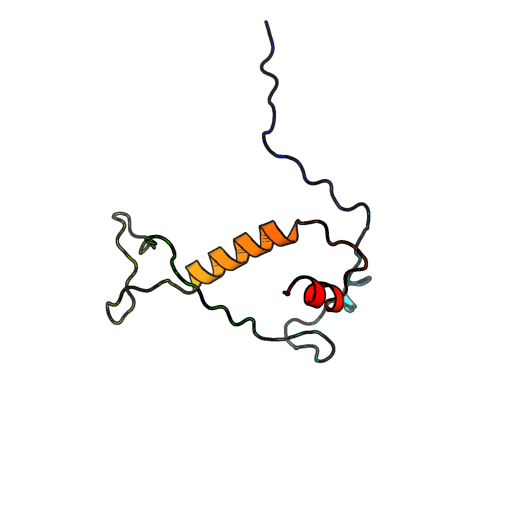 A CA 1
ATOM 783 C C . GLY A 1 99 ? 25.358 -10.364 -9.904 1.00 52.28 99 GLY A C 1
ATOM 784 O O . GLY A 1 99 ? 25.787 -11.512 -9.880 1.00 52.28 99 GLY A O 1
ATOM 785 N N . ARG A 1 100 ? 24.279 -10.010 -9.187 1.00 40.44 100 ARG A N 1
ATOM 786 C CA . ARG A 1 100 ? 23.414 -11.029 -8.556 1.00 40.44 100 ARG A CA 1
ATOM 787 C C . ARG A 1 100 ? 22.283 -11.424 -9.500 1.00 40.44 100 ARG A C 1
ATOM 789 O O . ARG A 1 100 ? 21.275 -10.733 -9.599 1.00 40.44 100 ARG A O 1
ATOM 796 N N . THR A 1 101 ? 22.450 -12.541 -10.192 1.00 41.25 101 THR A N 1
ATOM 797 C CA . THR A 1 101 ? 21.352 -13.243 -10.863 1.00 41.25 101 THR A CA 1
ATOM 798 C C . THR A 1 101 ? 20.458 -13.929 -9.821 1.00 41.25 101 THR A C 1
ATOM 800 O O . THR A 1 101 ? 20.902 -14.225 -8.711 1.00 41.25 101 THR A O 1
ATOM 803 N N . TRP A 1 102 ? 19.198 -14.225 -10.166 1.00 46.53 102 TRP A N 1
ATOM 804 C CA . TRP A 1 102 ? 18.241 -14.947 -9.303 1.00 46.53 102 TRP A CA 1
ATOM 805 C C . TRP A 1 102 ? 18.800 -16.257 -8.713 1.00 46.53 102 TRP A C 1
ATOM 807 O O . TRP A 1 102 ? 18.373 -16.702 -7.648 1.00 46.53 102 TRP A O 1
ATOM 817 N N . THR A 1 103 ? 19.809 -16.845 -9.358 1.00 42.81 103 THR A N 1
ATOM 818 C CA . THR A 1 103 ? 20.571 -18.003 -8.881 1.00 42.81 103 THR A CA 1
ATOM 819 C C . THR A 1 103 ? 21.263 -17.787 -7.532 1.00 42.81 103 THR A C 1
ATOM 821 O O . THR A 1 103 ? 21.358 -18.738 -6.763 1.00 42.81 103 THR A O 1
ATOM 824 N N . THR A 1 104 ? 21.690 -16.568 -7.185 1.00 42.97 104 THR A N 1
ATOM 825 C CA . THR A 1 104 ? 22.369 -16.293 -5.902 1.00 42.97 104 THR A CA 1
ATOM 826 C C . THR A 1 104 ? 21.397 -16.200 -4.719 1.00 42.97 104 THR A C 1
ATOM 828 O O . THR A 1 104 ? 21.812 -16.344 -3.576 1.00 42.97 104 THR A O 1
ATOM 831 N N . CYS A 1 105 ? 20.097 -15.981 -4.955 1.00 38.03 105 CYS A N 1
ATOM 832 C CA . CYS A 1 105 ? 19.108 -15.930 -3.869 1.00 38.03 105 CYS A CA 1
ATOM 833 C C . CYS A 1 105 ? 18.816 -17.332 -3.296 1.00 38.03 105 CYS A C 1
ATOM 835 O O . CYS A 1 105 ? 18.553 -17.480 -2.106 1.00 38.03 105 CYS A O 1
ATOM 837 N N . ARG A 1 106 ? 18.966 -18.382 -4.117 1.00 35.78 106 ARG A N 1
ATOM 838 C CA . ARG A 1 106 ? 18.730 -19.780 -3.719 1.00 35.78 106 ARG A CA 1
ATOM 839 C C . ARG A 1 106 ? 19.736 -20.316 -2.690 1.00 35.78 106 ARG A C 1
ATOM 841 O O . ARG A 1 106 ? 19.441 -21.311 -2.045 1.00 35.78 106 ARG A O 1
ATOM 848 N N . SER A 1 107 ? 20.899 -19.678 -2.525 1.00 42.09 107 SER A N 1
ATOM 849 C CA . SER A 1 107 ? 21.917 -20.089 -1.544 1.00 42.09 107 SER A CA 1
ATOM 850 C C . SER A 1 107 ? 21.794 -19.384 -0.190 1.00 42.09 107 SER A C 1
ATOM 852 O O . SER A 1 107 ? 22.622 -19.615 0.682 1.00 42.09 107 SER A O 1
ATOM 854 N N . ILE A 1 108 ? 20.816 -18.485 -0.024 1.00 45.97 108 ILE A N 1
ATOM 855 C CA . ILE A 1 108 ? 20.555 -17.787 1.249 1.00 45.97 108 ILE A CA 1
ATOM 856 C C . ILE A 1 108 ? 19.400 -18.467 2.008 1.00 45.97 108 ILE A C 1
ATOM 858 O O . ILE A 1 108 ? 19.183 -18.205 3.185 1.00 45.97 108 ILE A O 1
ATOM 862 N N . SER A 1 109 ? 18.687 -19.390 1.357 1.00 46.59 109 SER A N 1
ATOM 863 C CA . SER A 1 109 ? 17.693 -20.260 1.979 1.00 46.59 109 SER A CA 1
ATOM 864 C C . SER A 1 109 ? 18.269 -21.663 2.207 1.00 46.59 109 SER A C 1
ATOM 866 O O . SER A 1 109 ? 18.025 -22.571 1.411 1.00 46.59 109 SER A O 1
ATOM 868 N N . GLY A 1 110 ? 19.016 -21.817 3.302 1.00 37.12 110 GLY A N 1
ATOM 869 C CA . GLY A 1 110 ? 19.141 -23.082 4.034 1.00 37.12 110 GLY A CA 1
ATOM 870 C C . GLY A 1 110 ? 20.560 -23.637 4.218 1.00 37.12 110 GLY A C 1
ATOM 871 O O . GLY A 1 110 ? 21.412 -23.449 3.343 1.00 37.12 110 GLY A O 1
ATOM 872 N N . PRO A 1 111 ? 20.805 -24.387 5.312 1.00 36.72 111 PRO A N 1
ATOM 873 C CA . PRO A 1 111 ? 19.841 -24.830 6.335 1.00 36.72 111 PRO A CA 1
ATOM 874 C C . PRO A 1 111 ? 19.515 -23.779 7.405 1.00 36.72 111 PRO A C 1
ATOM 876 O O . PRO A 1 111 ? 20.408 -22.977 7.757 1.00 36.72 111 PRO A O 1
#

Sequence (111 aa):
MEGNKARAPYNFVPFSEKLLIRYETPGELPRHDRIDPALHSGEIQVELKAETPVFVSDGQPDPHFFRGPDGTYQIPGSTVRGLVRENMQILGFVLVRPGRTWTTCRSISGP